Protein AF-A0A7X7WIZ8-F1 (afdb_monomer)

pLDDT: mean 88.43, std 9.52, range [43.09, 95.19]

Radius of gyration: 11.67 Å; Cα contacts (8 Å, |Δi|>4): 151; chains: 1; bounding box: 28×28×28 Å

Structure (mmCIF, N/CA/C/O backbone):
data_AF-A0A7X7WIZ8-F1
#
_entry.id   AF-A0A7X7WIZ8-F1
#
loop_
_atom_site.group_PDB
_atom_site.id
_atom_site.type_symbol
_atom_site.label_atom_id
_atom_site.label_alt_id
_atom_site.label_comp_id
_atom_site.label_asym_id
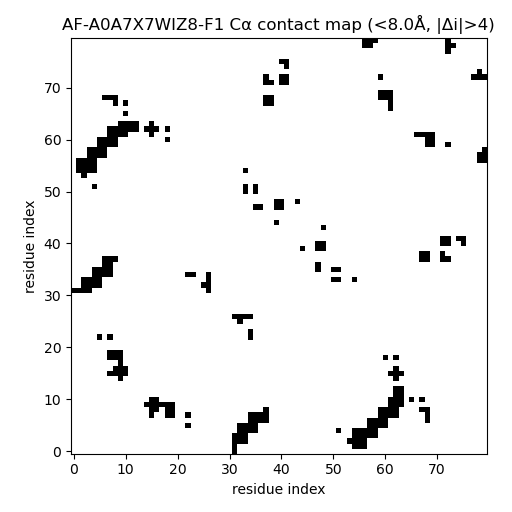_atom_site.label_entity_id
_atom_site.label_seq_id
_atom_site.pdbx_PDB_ins_code
_atom_site.Cartn_x
_atom_site.Cartn_y
_atom_site.Cartn_z
_atom_site.occupancy
_atom_site.B_iso_or_equiv
_atom_site.auth_seq_id
_atom_site.auth_comp_id
_atom_site.auth_asym_id
_atom_site.auth_atom_id
_atom_site.pdbx_PDB_model_num
ATOM 1 N N . MET A 1 1 ? -17.945 6.617 7.765 1.00 70.00 1 MET A N 1
ATOM 2 C CA . MET A 1 1 ? -17.381 6.419 6.410 1.00 70.00 1 MET A 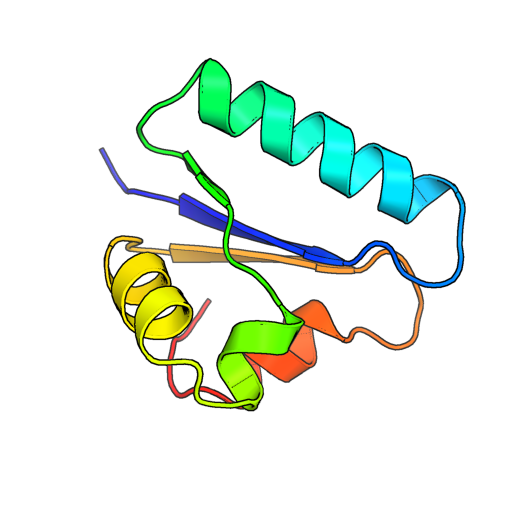CA 1
ATOM 3 C C . MET A 1 1 ? -16.217 5.448 6.533 1.00 70.00 1 MET A C 1
ATOM 5 O O . MET A 1 1 ? -15.474 5.586 7.496 1.00 70.00 1 MET A O 1
ATOM 9 N N . ALA A 1 2 ? -16.106 4.455 5.645 1.00 86.56 2 ALA A N 1
ATOM 10 C CA . ALA A 1 2 ? -15.030 3.462 5.718 1.00 86.56 2 ALA A CA 1
ATOM 11 C C . ALA A 1 2 ? -13.670 4.106 5.403 1.00 86.56 2 ALA A C 1
ATOM 13 O O . ALA A 1 2 ? -13.567 4.894 4.458 1.00 86.56 2 ALA A O 1
ATOM 14 N N . LYS A 1 3 ? -12.643 3.775 6.186 1.00 94.12 3 LYS A N 1
ATOM 15 C CA . LYS A 1 3 ? -11.261 4.216 5.983 1.00 94.12 3 LYS A CA 1
ATOM 16 C C . LYS A 1 3 ? -10.547 3.260 5.030 1.00 94.12 3 LYS A C 1
ATOM 18 O O . LYS A 1 3 ? -10.560 2.049 5.236 1.00 94.12 3 LYS A O 1
ATOM 23 N N . ILE A 1 4 ? -9.909 3.803 3.999 1.00 95.19 4 ILE A N 1
ATOM 24 C CA . ILE A 1 4 ? -9.236 3.043 2.941 1.00 95.19 4 ILE A CA 1
ATOM 25 C C . ILE A 1 4 ? -7.721 3.172 3.115 1.00 95.19 4 ILE A C 1
ATOM 27 O O . ILE A 1 4 ? -7.177 4.276 3.072 1.00 95.19 4 ILE A O 1
ATOM 31 N N . GLY A 1 5 ? -7.031 2.045 3.262 1.00 95.12 5 GLY A N 1
ATOM 32 C CA . GLY A 1 5 ? -5.575 1.967 3.257 1.00 95.12 5 GLY A CA 1
ATOM 33 C C . GLY A 1 5 ? -5.063 1.692 1.849 1.00 95.12 5 GLY A C 1
ATOM 34 O O . GLY A 1 5 ? -5.295 0.617 1.306 1.00 95.12 5 GLY A O 1
ATOM 35 N N . ILE A 1 6 ? -4.347 2.635 1.247 1.00 95.19 6 ILE A N 1
ATOM 36 C CA . ILE A 1 6 ? -3.734 2.440 -0.070 1.00 95.19 6 ILE A CA 1
ATOM 37 C C . ILE A 1 6 ? -2.278 2.030 0.123 1.00 95.19 6 ILE A C 1
ATOM 39 O O . ILE A 1 6 ? -1.522 2.719 0.815 1.00 95.19 6 ILE A O 1
ATOM 43 N N . LEU A 1 7 ? -1.891 0.924 -0.512 1.00 94.25 7 LEU A N 1
ATOM 44 C CA . LEU A 1 7 ? -0.526 0.414 -0.587 1.00 94.25 7 LEU A CA 1
ATOM 45 C C . LEU A 1 7 ? 0.011 0.660 -2.005 1.00 94.25 7 LEU A C 1
ATOM 47 O O . LEU A 1 7 ? -0.061 -0.237 -2.850 1.00 94.25 7 LEU A O 1
ATOM 51 N N . PRO A 1 8 ? 0.534 1.859 -2.313 1.00 93.62 8 PRO A N 1
ATOM 52 C CA . PRO A 1 8 ? 1.079 2.130 -3.632 1.00 93.62 8 PRO A CA 1
ATOM 53 C C . PRO A 1 8 ? 2.505 1.584 -3.741 1.00 93.62 8 PRO A C 1
ATOM 55 O O . PRO A 1 8 ? 3.391 1.943 -2.963 1.00 93.62 8 PRO A O 1
ATOM 58 N N . CYS A 1 9 ? 2.748 0.727 -4.727 1.00 91.75 9 CYS A N 1
ATOM 59 C CA . CYS A 1 9 ? 4.085 0.267 -5.077 1.00 91.75 9 CYS A CA 1
ATOM 60 C C . CYS A 1 9 ? 4.623 1.072 -6.263 1.00 91.75 9 CYS A C 1
ATOM 62 O O . CYS A 1 9 ? 4.029 1.073 -7.339 1.00 91.75 9 CYS A O 1
ATOM 64 N N . GLY A 1 10 ? 5.787 1.702 -6.077 1.00 84.94 10 GLY A N 1
ATOM 65 C CA . GLY A 1 10 ? 6.486 2.436 -7.137 1.00 84.94 10 GLY A CA 1
ATOM 66 C C . GLY A 1 10 ? 6.958 1.557 -8.299 1.00 84.94 10 GLY A C 1
ATOM 67 O O . GLY A 1 10 ? 7.140 2.054 -9.404 1.00 84.94 10 GLY A O 1
ATOM 68 N N . GLY A 1 11 ? 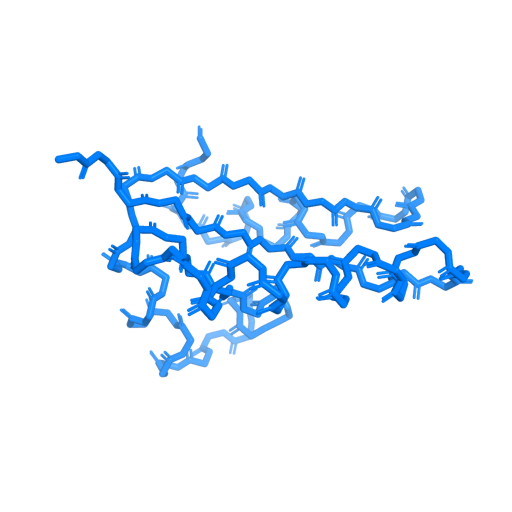7.116 0.250 -8.065 1.00 81.69 11 GLY A N 1
ATOM 69 C CA . GLY A 1 11 ? 7.655 -0.687 -9.047 1.00 81.69 11 GLY A CA 1
ATOM 70 C C . GLY A 1 11 ? 9.035 -0.274 -9.575 1.00 81.69 11 GLY A C 1
ATOM 71 O O . GLY A 1 11 ? 9.706 0.593 -9.020 1.00 81.69 11 GLY A O 1
ATOM 72 N N . ALA A 1 12 ? 9.441 -0.901 -10.678 1.00 80.31 12 ALA A N 1
ATOM 73 C CA . ALA A 1 12 ? 10.603 -0.499 -11.473 1.00 80.31 12 ALA A CA 1
ATOM 74 C C . ALA A 1 12 ? 10.185 0.321 -12.712 1.00 80.31 12 ALA A C 1
ATOM 76 O O . ALA A 1 12 ? 10.830 0.250 -13.755 1.00 80.31 12 ALA A O 1
ATOM 77 N N . CYS A 1 13 ? 9.066 1.054 -12.637 1.00 74.62 13 CYS A N 1
ATOM 78 C CA . CYS A 1 13 ? 8.527 1.800 -13.771 1.00 74.62 13 CYS A CA 1
ATOM 79 C C . CYS A 1 13 ? 8.077 3.214 -13.374 1.00 74.62 13 CYS A C 1
ATOM 81 O O . CYS A 1 13 ? 7.713 3.491 -12.230 1.00 74.62 13 CYS A O 1
ATOM 83 N N . ASN A 1 14 ? 8.040 4.117 -14.356 1.00 72.50 14 ASN A N 1
ATOM 84 C CA . ASN A 1 14 ? 7.616 5.502 -14.139 1.00 72.50 14 ASN A CA 1
ATOM 85 C C . ASN A 1 14 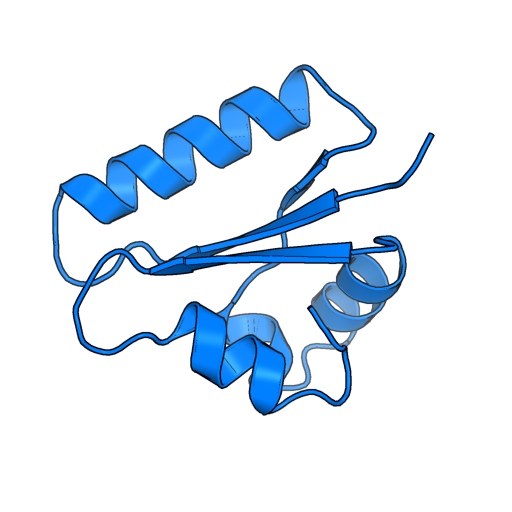? 6.147 5.620 -13.699 1.00 72.50 14 ASN A C 1
ATOM 87 O O . ASN A 1 14 ? 5.793 6.551 -12.975 1.00 72.50 14 ASN A O 1
ATOM 91 N N . VAL A 1 15 ? 5.294 4.671 -14.098 1.00 73.31 15 VAL A N 1
ATOM 92 C CA . VAL A 1 15 ? 3.865 4.677 -13.752 1.00 73.31 15 VAL A CA 1
ATOM 93 C C . VAL A 1 15 ? 3.662 4.477 -12.248 1.00 73.31 15 VAL A C 1
ATOM 95 O O . VAL A 1 15 ? 2.855 5.187 -11.651 1.00 73.31 15 VAL A O 1
ATOM 98 N N . GLY A 1 16 ? 4.445 3.620 -11.588 1.00 79.00 16 GLY A N 1
ATOM 99 C CA . GLY A 1 16 ? 4.315 3.433 -10.140 1.00 79.00 16 GLY A CA 1
ATOM 100 C C . GLY A 1 16 ? 4.741 4.666 -9.329 1.00 79.00 16 GLY A C 1
ATOM 101 O O . GLY A 1 16 ? 4.166 4.946 -8.275 1.00 79.00 16 GLY A O 1
ATOM 102 N N . MET A 1 17 ? 5.667 5.485 -9.838 1.00 84.00 17 MET A N 1
ATOM 103 C CA . MET A 1 17 ? 5.987 6.778 -9.215 1.00 84.00 17 MET A CA 1
ATOM 104 C C . MET A 1 17 ? 4.817 7.768 -9.289 1.00 84.00 17 MET A C 1
ATOM 106 O O . MET A 1 17 ? 4.596 8.530 -8.342 1.00 84.00 17 MET A O 1
ATOM 110 N N . LEU A 1 18 ? 4.035 7.747 -10.376 1.00 87.00 18 LEU A N 1
ATOM 111 C CA . LEU A 1 18 ? 2.795 8.525 -10.469 1.00 87.00 18 LEU A CA 1
ATOM 112 C C . LEU A 1 18 ? 1.750 8.018 -9.473 1.00 87.00 18 LEU A C 1
ATOM 114 O O . LEU A 1 18 ? 1.133 8.832 -8.787 1.00 87.00 18 LEU A O 1
ATOM 118 N N . THR A 1 19 ? 1.609 6.700 -9.318 1.00 86.88 19 THR A N 1
ATOM 119 C CA . THR A 1 19 ? 0.717 6.092 -8.319 1.00 86.88 19 THR A CA 1
ATOM 120 C C . THR A 1 19 ? 1.032 6.569 -6.900 1.00 86.88 19 THR A C 1
ATOM 122 O O . THR A 1 19 ? 0.120 6.927 -6.149 1.00 86.88 19 THR A O 1
ATOM 125 N N . ILE A 1 20 ? 2.314 6.624 -6.528 1.00 89.44 20 ILE A N 1
ATOM 126 C CA . ILE A 1 20 ? 2.736 7.144 -5.220 1.00 89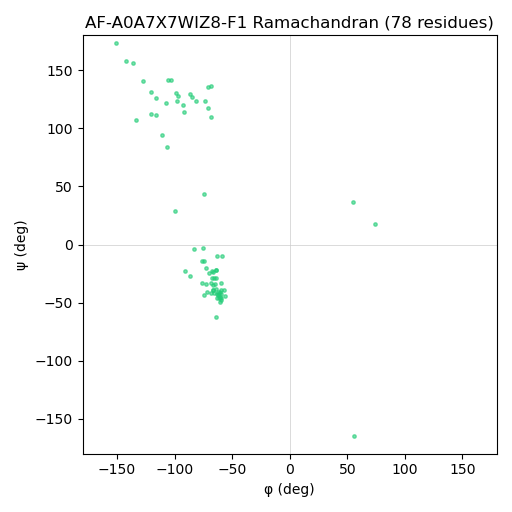.44 20 ILE A CA 1
ATOM 127 C C . ILE A 1 20 ? 2.313 8.610 -5.067 1.00 89.44 20 ILE A C 1
ATOM 129 O O . ILE A 1 20 ? 1.690 8.966 -4.065 1.00 89.44 20 ILE A O 1
ATOM 133 N N . LYS A 1 21 ? 2.604 9.458 -6.063 1.00 92.06 21 LYS A N 1
ATOM 134 C CA . LYS A 1 21 ? 2.249 10.888 -6.026 1.00 92.06 21 LYS A CA 1
ATOM 135 C C . LYS A 1 21 ? 0.738 11.106 -5.926 1.00 92.06 21 LYS A C 1
ATOM 137 O O . LYS A 1 21 ? 0.302 11.898 -5.092 1.00 92.06 21 LYS A O 1
ATOM 142 N N . ALA A 1 22 ? -0.048 10.379 -6.717 1.00 91.00 22 ALA A N 1
ATOM 143 C CA . ALA A 1 22 ? -1.507 10.438 -6.689 1.00 91.00 22 ALA A CA 1
ATOM 144 C C . ALA A 1 22 ? -2.062 10.016 -5.320 1.00 91.00 22 ALA A C 1
ATOM 146 O O . ALA A 1 22 ? -2.925 10.692 -4.764 1.00 91.00 22 ALA A O 1
ATOM 147 N N . THR A 1 23 ? -1.506 8.954 -4.726 1.00 93.12 23 THR A N 1
ATOM 148 C CA . THR A 1 23 ? -1.903 8.508 -3.382 1.00 93.12 23 THR A CA 1
ATOM 149 C C . THR A 1 23 ? -1.598 9.573 -2.329 1.00 93.12 23 THR A C 1
ATOM 151 O O . THR A 1 23 ? -2.428 9.844 -1.465 1.00 93.12 23 THR A O 1
ATOM 154 N N . ILE A 1 24 ? -0.426 10.215 -2.396 1.00 94.00 24 ILE A N 1
ATOM 155 C CA . ILE A 1 24 ? -0.058 11.293 -1.465 1.00 94.00 24 ILE A CA 1
ATOM 156 C C . ILE A 1 24 ? -1.011 12.486 -1.598 1.00 94.00 24 ILE A C 1
ATOM 158 O O . ILE A 1 24 ? -1.419 13.034 -0.576 1.00 94.00 24 ILE A O 1
ATOM 162 N N . ALA A 1 25 ? -1.367 12.887 -2.822 1.00 94.88 25 ALA A N 1
ATOM 163 C CA . ALA A 1 25 ? -2.336 13.961 -3.047 1.00 94.88 25 ALA A CA 1
ATOM 164 C C . ALA A 1 25 ? -3.702 13.616 -2.430 1.00 94.88 25 ALA A C 1
A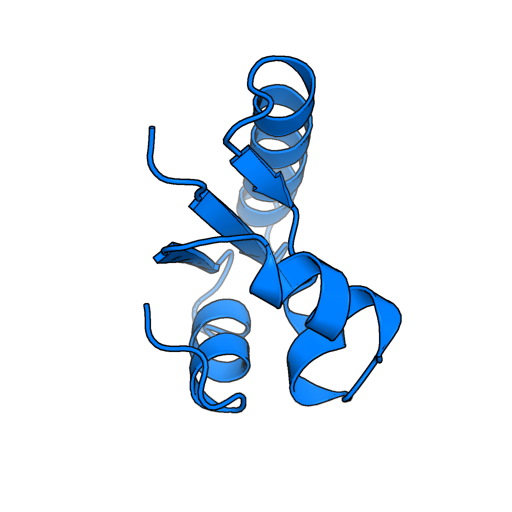TOM 166 O O . ALA A 1 25 ? -4.232 14.388 -1.636 1.00 94.88 25 ALA A O 1
ATOM 167 N N . MET A 1 26 ? -4.198 12.402 -2.677 1.00 93.06 26 MET A N 1
ATOM 168 C CA . MET A 1 26 ? -5.479 11.935 -2.141 1.00 93.06 26 MET A CA 1
ATOM 169 C C . MET A 1 26 ? -5.513 11.909 -0.608 1.00 93.06 26 MET A C 1
ATOM 171 O O . MET A 1 26 ? -6.501 12.314 -0.008 1.00 93.06 26 MET A O 1
ATOM 175 N N . VAL A 1 27 ? -4.430 11.476 0.042 1.00 94.31 27 VAL A N 1
ATOM 176 C CA . VAL A 1 27 ? -4.334 11.451 1.515 1.00 94.31 27 VAL A CA 1
ATOM 177 C C . VAL A 1 27 ? -4.341 12.860 2.118 1.00 94.31 27 VAL A C 1
ATOM 179 O O . VAL A 1 27 ? -4.784 13.027 3.251 1.00 94.31 27 VAL A O 1
A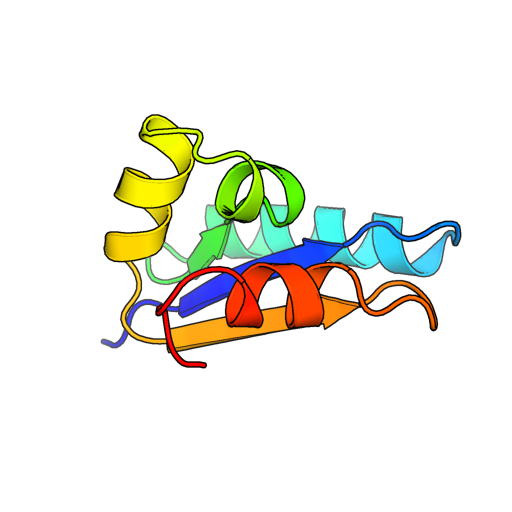TOM 182 N N . LYS A 1 28 ? -3.850 13.874 1.392 1.00 94.00 28 LYS A N 1
ATOM 183 C CA . LYS A 1 28 ? -3.898 15.274 1.847 1.00 94.00 28 LYS A CA 1
ATOM 184 C C . LYS A 1 28 ? -5.306 15.859 1.775 1.00 94.00 28 LYS A C 1
ATOM 186 O O . LYS A 1 28 ? -5.651 16.685 2.609 1.00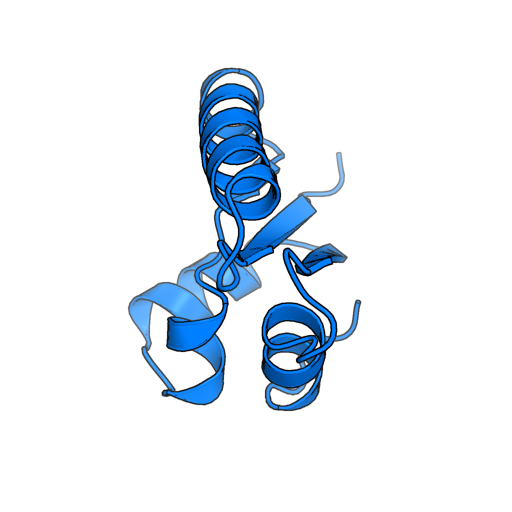 94.00 28 LYS A O 1
ATOM 191 N N . GLU A 1 29 ? -6.085 15.449 0.781 1.00 93.56 29 GLU A N 1
ATOM 192 C CA . GLU A 1 29 ? -7.430 15.976 0.527 1.00 93.56 29 GLU A CA 1
ATOM 193 C C . GLU A 1 29 ? -8.527 15.181 1.244 1.00 93.56 29 GLU A C 1
ATOM 195 O O . GLU A 1 29 ? -9.611 15.703 1.490 1.00 93.56 29 GLU A O 1
ATOM 200 N N . ASN A 1 30 ? -8.262 13.917 1.587 1.00 93.12 30 ASN A N 1
ATOM 201 C CA . ASN A 1 30 ? -9.254 13.014 2.151 1.00 93.12 30 ASN A CA 1
ATOM 202 C C . ASN A 1 30 ? -8.710 12.256 3.368 1.00 93.12 30 ASN A C 1
ATOM 204 O O . ASN A 1 30 ? -7.950 11.293 3.247 1.00 93.12 30 ASN A O 1
ATOM 208 N N . GLU A 1 31 ? -9.185 12.631 4.555 1.00 90.75 31 GLU A N 1
ATOM 209 C CA . GLU A 1 31 ? -8.768 12.021 5.821 1.00 90.75 31 GLU A CA 1
ATOM 210 C C . GLU A 1 31 ? -9.142 10.536 5.954 1.00 90.75 31 GLU A C 1
ATOM 212 O O . GLU A 1 31 ? -8.506 9.814 6.738 1.00 90.75 31 GLU A O 1
ATOM 217 N N . ALA A 1 32 ? -10.147 10.072 5.199 1.00 93.62 32 ALA A N 1
ATOM 218 C CA . ALA A 1 32 ? -10.552 8.669 5.160 1.00 93.62 32 ALA A CA 1
ATOM 219 C C . ALA A 1 32 ? -9.571 7.797 4.362 1.00 93.62 32 ALA A C 1
ATOM 221 O O . ALA A 1 32 ? -9.619 6.574 4.482 1.00 93.62 32 ALA A O 1
ATOM 222 N N . VAL A 1 33 ? -8.663 8.392 3.583 1.00 94.69 33 VAL A N 1
ATOM 223 C CA . VAL A 1 33 ? -7.632 7.669 2.835 1.00 94.69 33 VAL A CA 1
ATOM 224 C C . VAL A 1 33 ? -6.317 7.715 3.603 1.00 94.69 33 VAL A C 1
ATOM 226 O O . VAL A 1 33 ? -5.854 8.771 4.038 1.00 94.69 33 VAL A O 1
ATOM 229 N N . LYS A 1 34 ? -5.680 6.558 3.774 1.00 94.31 34 LYS A N 1
ATOM 230 C CA . LYS A 1 34 ? -4.389 6.426 4.451 1.00 94.31 34 LYS A CA 1
ATOM 231 C C . LYS A 1 34 ? -3.361 5.822 3.511 1.00 94.31 34 LYS A C 1
ATOM 233 O O . LYS A 1 34 ? -3.579 4.775 2.917 1.00 94.31 34 LYS A O 1
ATOM 238 N N . TYR A 1 35 ? -2.190 6.449 3.446 1.00 95.06 35 TYR A N 1
ATOM 239 C CA . TYR A 1 35 ? -1.014 5.831 2.840 1.00 95.06 35 TYR A CA 1
ATOM 240 C C . TYR A 1 35 ? -0.461 4.755 3.774 1.00 95.06 35 TYR A C 1
ATOM 242 O O . TYR A 1 35 ? -0.072 5.067 4.912 1.00 95.06 35 TYR A O 1
ATOM 250 N N . VAL A 1 36 ? -0.345 3.531 3.273 1.00 94.31 36 VAL A N 1
ATOM 251 C CA . VAL A 1 36 ? 0.255 2.389 3.963 1.00 94.31 36 VAL A CA 1
ATOM 252 C C . VAL A 1 36 ? 1.491 1.951 3.184 1.00 94.31 36 VAL A C 1
ATOM 254 O O . VAL A 1 36 ? 1.431 1.729 1.981 1.00 94.31 36 VAL A O 1
ATOM 257 N N . CYS A 1 37 ? 2.640 1.857 3.858 1.00 93.88 37 CYS A N 1
ATOM 258 C CA . CYS A 1 37 ? 3.879 1.443 3.204 1.00 93.88 37 CYS A CA 1
ATOM 259 C C . CYS A 1 37 ? 3.808 -0.053 2.851 1.00 93.88 37 CYS A C 1
ATOM 261 O O . CYS A 1 37 ? 3.754 -0.864 3.780 1.00 93.88 37 CYS A O 1
ATOM 263 N N . PRO A 1 38 ? 3.868 -0.436 1.559 1.00 91.75 38 PRO A N 1
ATOM 264 C CA . PRO A 1 38 ? 3.776 -1.840 1.176 1.00 91.75 38 PRO A CA 1
ATOM 265 C C . PRO A 1 38 ? 4.944 -2.662 1.718 1.00 91.75 38 PRO A C 1
ATOM 267 O O . PRO A 1 38 ? 4.741 -3.773 2.170 1.00 91.75 38 PRO A O 1
ATOM 270 N N . LEU A 1 39 ? 6.163 -2.115 1.740 1.00 91.19 39 LEU A N 1
ATOM 271 C CA . LEU A 1 39 ? 7.339 -2.838 2.233 1.00 91.19 39 LEU A CA 1
ATOM 272 C C . LEU A 1 39 ? 7.385 -2.920 3.767 1.00 91.19 39 LEU A C 1
ATOM 274 O O . LEU A 1 39 ? 7.850 -3.905 4.327 1.00 91.19 39 LEU A O 1
ATOM 278 N N . GLY A 1 40 ? 6.887 -1.893 4.460 1.00 92.31 40 GLY A N 1
ATOM 279 C CA . GLY A 1 40 ? 6.939 -1.830 5.922 1.00 92.31 40 GLY A CA 1
ATOM 280 C C . GLY A 1 40 ? 6.023 -2.836 6.625 1.00 92.31 40 GLY A C 1
ATOM 281 O O . GLY A 1 40 ? 6.306 -3.212 7.760 1.00 92.31 40 GLY A O 1
ATOM 282 N N . LEU A 1 41 ? 4.956 -3.280 5.955 1.00 91.94 41 LEU A N 1
ATOM 283 C CA . LEU A 1 41 ? 4.030 -4.300 6.455 1.00 91.94 41 LEU A CA 1
ATOM 284 C C . LEU A 1 41 ? 4.691 -5.678 6.642 1.00 91.94 41 LEU A C 1
ATOM 286 O O . LEU A 1 41 ? 4.769 -6.126 7.786 1.00 91.94 41 LEU A O 1
ATOM 290 N N . PRO A 1 42 ? 5.209 -6.340 5.586 1.00 91.00 42 PRO A N 1
ATOM 291 C CA . PRO A 1 42 ? 5.828 -7.657 5.711 1.00 91.00 42 PRO A CA 1
ATOM 292 C C . PRO A 1 42 ? 7.121 -7.621 6.534 1.00 91.00 42 PRO A C 1
ATOM 294 O O . PRO A 1 42 ? 7.493 -8.630 7.119 1.00 91.00 42 PRO A O 1
ATOM 297 N N . LEU A 1 43 ? 7.788 -6.464 6.632 1.00 93.56 43 LEU A N 1
ATOM 298 C CA . LEU A 1 43 ? 8.956 -6.275 7.501 1.00 93.56 43 LEU A CA 1
ATOM 299 C C . LEU A 1 43 ? 8.611 -6.142 8.994 1.00 93.56 43 LEU A C 1
ATOM 301 O O . LEU A 1 43 ? 9.516 -5.999 9.813 1.00 93.56 43 LEU A O 1
ATOM 305 N N . GLY A 1 44 ? 7.332 -6.150 9.374 1.00 91.56 44 GLY A N 1
ATOM 306 C CA . GLY A 1 44 ? 6.954 -6.100 10.785 1.00 91.56 44 GLY A CA 1
ATOM 307 C C . GLY A 1 44 ? 7.136 -4.726 11.440 1.00 91.56 44 GLY A C 1
ATOM 308 O O . GLY A 1 44 ? 7.189 -4.640 12.669 1.00 91.56 44 GLY A O 1
ATOM 309 N N . ILE A 1 45 ? 7.251 -3.639 10.663 1.00 94.06 45 ILE A N 1
ATOM 310 C CA . ILE A 1 45 ? 7.498 -2.304 11.225 1.00 94.06 45 ILE A CA 1
ATOM 311 C C . ILE A 1 45 ? 6.253 -1.850 11.994 1.00 94.06 45 ILE A C 1
ATOM 313 O O . ILE A 1 45 ? 5.224 -1.510 11.406 1.00 94.06 45 ILE A O 1
ATOM 317 N N . GLN A 1 46 ? 6.360 -1.803 13.323 1.00 91.44 46 GLN A N 1
ATOM 318 C CA . GLN A 1 46 ? 5.216 -1.606 14.220 1.00 91.44 46 GLN A CA 1
ATOM 319 C C . GLN A 1 46 ? 4.434 -0.317 13.946 1.00 91.44 46 GLN A C 1
ATOM 321 O O . GLN A 1 46 ? 3.206 -0.328 13.957 1.00 91.44 46 GLN A O 1
ATOM 326 N N . SER A 1 47 ? 5.117 0.787 13.628 1.00 92.25 47 SER A N 1
ATOM 327 C CA . SER A 1 47 ? 4.459 2.056 13.287 1.00 92.25 47 SER A CA 1
ATOM 328 C C . SER A 1 47 ? 3.636 1.970 11.994 1.00 92.25 47 SER A C 1
ATOM 330 O O . SER A 1 47 ? 2.568 2.576 11.898 1.00 92.25 47 SER A O 1
ATOM 332 N N . ILE A 1 48 ? 4.088 1.177 11.017 1.00 93.19 48 ILE A N 1
ATOM 333 C CA . ILE A 1 48 ? 3.370 0.935 9.761 1.00 93.19 48 ILE A CA 1
ATOM 334 C C . ILE A 1 48 ? 2.181 0.006 9.995 1.00 93.19 48 ILE A C 1
ATOM 336 O O . ILE A 1 48 ? 1.090 0.305 9.513 1.00 93.19 48 ILE A O 1
ATOM 340 N N . ILE A 1 49 ? 2.354 -1.065 10.775 1.00 90.88 49 ILE A N 1
ATOM 341 C CA . ILE A 1 49 ? 1.262 -1.979 11.141 1.00 90.88 49 ILE A CA 1
ATOM 342 C C . ILE A 1 49 ? 0.176 -1.234 11.923 1.00 90.88 49 ILE A C 1
ATOM 344 O O . ILE A 1 49 ? -1.007 -1.356 11.605 1.00 90.88 49 ILE A O 1
ATOM 348 N N . ALA A 1 50 ? 0.558 -0.426 12.914 1.00 91.00 50 ALA A N 1
ATOM 349 C CA . ALA A 1 50 ? -0.379 0.372 13.699 1.00 91.00 50 ALA A CA 1
ATOM 350 C C . ALA A 1 50 ? -1.170 1.350 12.818 1.00 91.00 50 ALA A C 1
ATOM 352 O O . ALA A 1 50 ? -2.372 1.515 13.012 1.00 91.00 50 ALA A O 1
ATOM 353 N N . LYS A 1 51 ? -0.522 1.960 11.817 1.00 89.81 51 LYS A N 1
ATOM 354 C CA . LYS A 1 51 ? -1.192 2.826 10.839 1.00 89.81 51 LYS A CA 1
ATOM 355 C C . LYS A 1 51 ? -2.120 2.041 9.911 1.00 89.81 51 LYS A C 1
ATOM 357 O 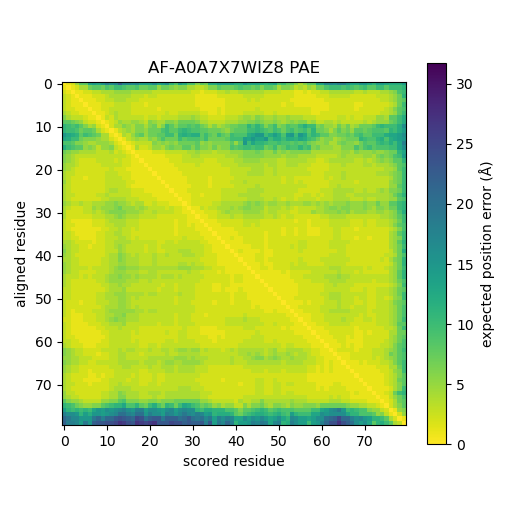O . LYS A 1 51 ? -3.224 2.500 9.638 1.00 89.81 51 LYS A O 1
ATOM 362 N N . ALA A 1 52 ? -1.696 0.865 9.448 1.00 91.75 52 ALA A N 1
ATOM 363 C CA . ALA A 1 52 ? -2.508 -0.002 8.599 1.00 91.75 52 ALA A CA 1
ATOM 364 C C . ALA A 1 52 ? -3.809 -0.396 9.309 1.00 91.75 52 ALA A C 1
ATOM 366 O O . ALA A 1 52 ? -4.877 -0.193 8.745 1.00 91.75 52 ALA A O 1
ATOM 367 N N . LYS A 1 53 ? -3.740 -0.807 10.583 1.00 90.75 53 LYS A N 1
ATOM 368 C CA . LYS A 1 53 ? -4.904 -1.163 11.423 1.00 90.75 53 LYS A CA 1
ATOM 369 C C . LYS A 1 53 ? -5.942 -0.044 11.615 1.00 90.75 53 LYS A C 1
ATOM 371 O O . LYS A 1 53 ? -7.013 -0.307 12.144 1.00 90.75 53 LYS A O 1
ATOM 376 N N . GLN A 1 54 ? -5.647 1.193 11.212 1.00 91.81 54 GLN A N 1
ATOM 377 C CA . GLN A 1 54 ? -6.618 2.295 11.213 1.00 91.81 54 GLN A CA 1
ATOM 378 C C . GLN A 1 54 ? -7.514 2.308 9.967 1.00 91.81 54 GLN A C 1
ATOM 380 O O . GLN A 1 54 ? -8.369 3.186 9.866 1.00 91.81 54 GLN A O 1
ATOM 385 N N . SER A 1 55 ? -7.278 1.413 9.008 1.00 94.38 55 SER A N 1
ATOM 386 C CA . SER A 1 55 ? -8.056 1.288 7.775 1.00 94.38 55 SER A CA 1
ATOM 387 C C . SER A 1 55 ? -8.961 0.063 7.847 1.00 94.38 55 SER A C 1
ATOM 389 O O . SER A 1 55 ? -8.547 -0.980 8.347 1.00 94.38 55 SER A O 1
ATOM 391 N N . ASP A 1 56 ? -10.175 0.192 7.320 1.00 93.44 56 ASP A N 1
ATOM 392 C CA . ASP A 1 56 ? -11.182 -0.874 7.311 1.00 93.44 56 ASP A CA 1
ATOM 393 C C . ASP A 1 56 ? -11.028 -1.792 6.091 1.00 93.44 56 ASP A C 1
ATOM 395 O O . ASP A 1 56 ? -11.430 -2.951 6.122 1.00 93.44 56 ASP A O 1
ATOM 399 N N . LYS A 1 57 ? -10.482 -1.252 4.995 1.00 92.75 57 LYS A N 1
ATOM 400 C CA . LYS A 1 57 ? -10.248 -1.951 3.726 1.00 92.75 57 LYS A CA 1
ATOM 401 C C . LYS A 1 57 ? -8.936 -1.507 3.110 1.00 92.75 57 LYS A C 1
ATOM 403 O O . LYS A 1 57 ? -8.471 -0.393 3.379 1.00 92.75 57 LYS A O 1
ATOM 408 N N . PHE A 1 58 ? -8.382 -2.338 2.233 1.00 93.31 58 PHE A N 1
ATOM 409 C CA . PHE A 1 58 ? -7.086 -2.077 1.619 1.00 93.31 58 PHE A CA 1
ATOM 410 C C . PHE A 1 58 ? -7.133 -2.171 0.102 1.00 93.31 58 PHE A C 1
ATOM 412 O O . PHE A 1 58 ? -7.775 -3.045 -0.469 1.00 93.31 58 PHE A O 1
ATOM 419 N N . ILE A 1 59 ? -6.408 -1.265 -0.548 1.00 93.56 59 ILE A N 1
ATOM 420 C CA . ILE A 1 59 ? -6.208 -1.260 -1.994 1.00 93.56 59 ILE A CA 1
ATOM 421 C C . ILE A 1 59 ? -4.708 -1.362 -2.245 1.00 93.56 59 ILE A C 1
ATOM 423 O O . ILE A 1 59 ? -3.950 -0.437 -1.944 1.00 93.56 59 ILE A O 1
ATOM 427 N N . ALA A 1 60 ? -4.278 -2.487 -2.807 1.00 93.25 60 ALA A N 1
ATOM 428 C CA . ALA A 1 60 ? -2.924 -2.649 -3.312 1.00 93.25 60 ALA A CA 1
ATOM 429 C C . ALA A 1 60 ? -2.845 -2.115 -4.744 1.00 93.25 60 ALA A C 1
ATOM 431 O O . ALA A 1 60 ? -3.626 -2.523 -5.601 1.00 93.25 60 ALA A O 1
ATOM 432 N N . ILE A 1 61 ? -1.896 -1.214 -5.012 1.00 92.12 61 ILE A N 1
ATOM 433 C CA . ILE A 1 61 ? -1.636 -0.730 -6.371 1.00 92.12 61 ILE A CA 1
ATOM 434 C C . ILE A 1 61 ? -0.226 -1.148 -6.767 1.00 92.12 61 ILE A C 1
ATOM 436 O O . ILE A 1 61 ? 0.761 -0.657 -6.216 1.00 92.12 61 ILE A O 1
ATOM 440 N N . ASN A 1 62 ? -0.135 -2.062 -7.729 1.00 90.25 62 ASN A N 1
ATOM 441 C CA . ASN A 1 62 ? 1.133 -2.593 -8.205 1.00 90.25 62 ASN A CA 1
ATOM 442 C C . ASN A 1 62 ? 1.633 -1.784 -9.402 1.00 90.25 62 ASN A C 1
ATOM 444 O O . ASN A 1 62 ? 0.978 -1.727 -10.436 1.00 90.25 62 ASN A O 1
ATOM 448 N N . GLY A 1 63 ? 2.814 -1.179 -9.265 1.00 86.94 63 GLY A N 1
ATOM 449 C CA . GLY A 1 63 ? 3.476 -0.481 -10.366 1.00 86.94 63 GLY A CA 1
ATOM 450 C C . GLY A 1 63 ? 4.131 -1.416 -11.389 1.00 86.94 63 GLY A C 1
ATOM 451 O O . GLY A 1 63 ? 4.499 -0.970 -12.464 1.00 86.94 63 GLY A O 1
ATOM 452 N N . CYS A 1 64 ? 4.310 -2.702 -11.093 1.00 88.62 64 CYS A N 1
ATOM 453 C CA . CYS A 1 64 ? 4.879 -3.668 -12.034 1.00 88.62 64 CYS A CA 1
ATOM 454 C C . CYS A 1 64 ? 4.346 -5.084 -11.782 1.00 88.62 64 CYS A C 1
ATOM 456 O O . CYS A 1 64 ? 3.689 -5.344 -10.773 1.00 88.62 64 CYS A O 1
ATOM 458 N N . GLU A 1 65 ? 4.701 -6.003 -12.678 1.00 89.19 65 GLU A N 1
ATOM 459 C CA . GLU A 1 65 ? 4.322 -7.426 -12.674 1.00 89.19 65 GLU A CA 1
ATOM 460 C C . GLU A 1 65 ? 4.828 -8.234 -11.467 1.00 89.19 65 GLU A C 1
ATOM 462 O O . GLU A 1 65 ? 4.391 -9.355 -11.235 1.00 89.19 65 GLU A O 1
ATOM 467 N N . MET A 1 66 ? 5.720 -7.668 -10.648 1.00 89.94 66 MET A N 1
ATOM 468 C CA . MET A 1 66 ? 6.183 -8.323 -9.420 1.00 89.94 66 MET A CA 1
ATOM 469 C C . MET A 1 66 ? 5.123 -8.343 -8.315 1.00 89.94 66 MET A C 1
ATOM 471 O O . MET A 1 66 ? 5.231 -9.150 -7.388 1.00 89.94 66 MET A O 1
ATOM 475 N N . GLU A 1 67 ? 4.125 -7.459 -8.394 1.00 90.81 67 GLU A N 1
ATOM 476 C CA . GLU A 1 67 ? 2.970 -7.407 -7.488 1.00 90.81 67 GLU A CA 1
ATOM 477 C C . GLU A 1 67 ? 3.315 -7.297 -5.992 1.00 90.81 67 GLU A C 1
ATOM 479 O O . GLU A 1 67 ? 2.654 -7.868 -5.120 1.00 90.81 67 GLU A O 1
ATOM 484 N N . CYS A 1 68 ? 4.374 -6.550 -5.671 1.00 90.44 68 CYS A N 1
ATOM 485 C CA . CYS A 1 68 ? 4.893 -6.466 -4.307 1.00 90.44 68 CYS A CA 1
ATOM 486 C C . CYS A 1 68 ? 3.866 -5.937 -3.292 1.00 90.44 68 CYS A C 1
ATOM 488 O O . CYS A 1 68 ? 3.898 -6.371 -2.145 1.00 90.44 68 CYS A O 1
ATOM 490 N N . ALA A 1 69 ? 2.961 -5.024 -3.674 1.00 92.69 69 ALA A N 1
ATOM 491 C CA . ALA A 1 69 ? 1.957 -4.509 -2.739 1.00 92.69 69 ALA A CA 1
ATOM 492 C C . ALA A 1 69 ? 0.884 -5.550 -2.409 1.00 92.69 69 ALA A C 1
ATOM 494 O O . ALA A 1 69 ? 0.525 -5.691 -1.241 1.00 92.69 69 ALA A O 1
ATOM 495 N N . SER A 1 70 ? 0.419 -6.314 -3.401 1.00 92.75 70 SER A N 1
ATOM 496 C CA . SER A 1 70 ? -0.528 -7.412 -3.161 1.00 92.75 70 SER A CA 1
ATOM 497 C C . SER A 1 70 ? 0.093 -8.492 -2.282 1.00 92.75 70 SER A C 1
ATOM 499 O O . SER A 1 70 ? -0.507 -8.906 -1.293 1.00 92.75 70 SER A O 1
ATOM 501 N N . LYS A 1 71 ? 1.330 -8.900 -2.591 1.00 92.56 71 LYS A N 1
ATOM 502 C CA . LYS A 1 71 ? 2.066 -9.902 -1.805 1.00 92.56 71 LYS A CA 1
ATOM 503 C C . LYS A 1 71 ? 2.323 -9.428 -0.377 1.00 92.56 71 LYS A C 1
ATOM 505 O O . LYS A 1 71 ? 2.161 -10.199 0.561 1.00 92.56 71 LYS A O 1
ATOM 510 N N . ALA A 1 72 ? 2.675 -8.155 -0.201 1.00 91.69 72 ALA A N 1
ATOM 511 C CA . ALA A 1 72 ? 2.832 -7.553 1.116 1.00 91.69 72 ALA A CA 1
ATOM 512 C C . ALA A 1 72 ? 1.542 -7.604 1.934 1.00 91.69 72 ALA A C 1
ATOM 514 O O . ALA A 1 72 ? 1.599 -7.918 3.119 1.00 91.69 72 ALA A O 1
ATOM 515 N N . LEU A 1 73 ? 0.398 -7.316 1.306 1.00 89.56 73 LEU A N 1
ATOM 516 C CA . LEU A 1 73 ? -0.898 -7.386 1.966 1.00 89.56 73 LEU A CA 1
ATOM 517 C C . LEU A 1 73 ? -1.264 -8.825 2.348 1.00 89.56 73 LEU A C 1
ATOM 519 O O . LEU A 1 73 ? -1.775 -9.025 3.432 1.00 89.56 73 LEU A O 1
ATOM 523 N N . GLN A 1 74 ? -0.963 -9.818 1.507 1.00 88.69 74 GLN A N 1
ATOM 524 C CA . GLN A 1 74 ? -1.192 -11.239 1.815 1.00 88.69 74 GLN A CA 1
ATOM 525 C C . GLN A 1 74 ? -0.272 -11.768 2.925 1.00 88.69 74 GLN A C 1
ATOM 527 O O . GLN A 1 74 ? -0.664 -12.644 3.693 1.00 88.69 74 GLN A O 1
ATOM 532 N N . ALA A 1 75 ? 0.960 -11.254 3.000 1.00 85.62 75 ALA A N 1
ATOM 533 C CA . ALA A 1 75 ? 1.950 -11.658 3.998 1.00 85.62 75 ALA A CA 1
ATOM 534 C C . ALA A 1 75 ? 1.565 -11.238 5.424 1.00 85.62 75 ALA A C 1
ATOM 536 O O . ALA A 1 75 ? 2.027 -11.830 6.398 1.00 85.62 75 ALA A O 1
ATOM 537 N N . VAL A 1 76 ? 0.722 -10.217 5.552 1.00 79.88 76 VAL A N 1
ATOM 538 C CA . VAL A 1 76 ? 0.107 -9.826 6.817 1.00 79.88 76 VAL A CA 1
ATOM 539 C C . VAL A 1 76 ? -1.337 -10.324 6.809 1.00 79.88 76 VAL A C 1
ATOM 541 O O . VAL A 1 76 ? -1.999 -10.279 5.787 1.00 79.88 76 VAL A O 1
ATOM 544 N N . SER A 1 77 ? -1.884 -10.813 7.920 1.00 67.44 77 SER A N 1
ATOM 545 C CA . SER A 1 77 ? -3.282 -11.294 7.963 1.00 67.44 77 SER A CA 1
ATOM 546 C C . SER A 1 77 ? -4.310 -10.145 7.951 1.00 67.44 77 SER A C 1
ATOM 548 O O . SER A 1 77 ? -5.244 -10.125 8.749 1.00 67.44 77 SER A O 1
ATOM 550 N N . ILE A 1 78 ? -4.097 -9.143 7.099 1.00 64.44 78 ILE A N 1
ATOM 551 C CA . ILE A 1 78 ? -4.903 -7.938 6.942 1.00 64.44 78 ILE A CA 1
ATOM 552 C C . ILE A 1 78 ? -5.595 -8.056 5.579 1.00 64.44 78 ILE A C 1
ATOM 554 O O . ILE A 1 78 ? -5.005 -7.763 4.545 1.00 64.44 78 ILE A O 1
ATOM 558 N N . THR A 1 79 ? -6.823 -8.566 5.567 1.00 47.41 79 THR A N 1
ATOM 559 C CA . THR A 1 79 ? -7.553 -8.900 4.336 1.00 47.41 79 THR A CA 1
ATOM 560 C C . THR A 1 79 ? -7.992 -7.640 3.569 1.00 47.41 79 THR A C 1
ATOM 562 O O . THR A 1 79 ? -8.482 -6.688 4.179 1.00 47.41 79 THR A O 1
ATOM 565 N N . SER A 1 80 ? -7.806 -7.641 2.240 1.00 43.09 80 SER A N 1
ATOM 566 C CA . SER A 1 80 ? -8.313 -6.651 1.261 1.00 43.09 80 SER A CA 1
ATOM 567 C C . SER A 1 80 ? -9.820 -6.717 1.071 1.00 43.09 80 SER A C 1
ATOM 569 O O . SER A 1 80 ? -10.300 -7.858 0.880 1.00 43.09 80 SER A O 1
#

Solvent-accessible surface area (backbone atoms only — not comparable to full-atom values): 4255 Å² total; per-residue (Å²): 133,82,24,39,24,36,16,52,25,39,56,93,40,75,66,5,50,50,47,42,52,53,50,55,54,47,35,75,77,31,86,50,38,39,84,33,58,29,69,37,44,60,69,64,38,61,73,44,45,60,55,42,70,70,30,76,37,49,46,60,39,56,32,40,96,81,34,58,14,51,52,21,39,67,67,36,99,57,76,100

Foldseek 3Di:
DFAEEEAQDLAPDNVSVVVVVVLVVCVVVDVSYHYAHLVCQLVPNPVRVVRLVVGPYYDYHDPDPVSSSVVSCVSHPNHD

Mean predicted aligned error: 4.0 Å

Nearest PDB structures (foldseek):
  8qc0-assembly1_A  TM=4.808E-01  e=1.249E+00  Chroococcidiopsis thermalis PCC 7203
  8rh3-assembly1_D  TM=4.208E-01  e=1.249E+00  Chroococcidiopsis thermalis PCC 7203
  8rh3-assembly1_A  TM=4.566E-01  e=4.114E+00  Chroococcidiopsis thermalis PCC 7203
  3lft-assembly2_B  TM=4.782E-01  e=5.728E+00  Streptococcus pneumoniae TIGR4

Sequence (80 aa):
MAKIGILPCGGACNVGMLTIKATIAMVKENEAVKYVCPLGLPLGIQSIIAKAKQSDKFIAINGCEMECASKALQAVSITS

Secondary structure (DSSP, 8-state):
---EEEEE--TTSHHHHHHHHHHHHHHHH-TTEEE--TTTTTTT-HHHHHHHTT-SEEEEE-SSTT-HHHHHHHHTT---